Protein AF-A0A183L675-F1 (afdb_monomer_lite)

Organism: NCBI:txid6186

InterPro domains:
  IPR021930 Heparan sulphate-N-deacetylase, deacetylase domain [PF12062] (1-63)

Sequence (70 aa):
EHDIPVQIGYSVAPRHSGVYPVYPDLYEAWRTVSNVNVTSTIHYPYGRSSDFRLGFRYNNIQVTFLEKSM

Radius of gyration: 12.98 Å; chains: 1; bounding box: 33×20×35 Å

Secondary structure (DSSP, 8-state):
-------TTB---GGGTTTTTT-HHHHHHHHHTS---EEEES--SS---GGGGG-EEETTEEEEE-----

Structure (mmCIF, N/CA/C/O backbone):
data_AF-A0A183L675-F1
#
_entry.id   AF-A0A183L675-F1
#
loop_
_atom_site.group_PDB
_atom_site.id
_atom_site.type_symbol
_atom_site.label_atom_id
_atom_site.label_alt_id
_atom_site.label_comp_id
_atom_site.label_asym_id
_atom_site.label_entity_id
_atom_site.label_seq_id
_atom_site.pdbx_PDB_ins_code
_atom_site.Cartn_x
_atom_site.Cartn_y
_atom_site.Cartn_z
_atom_site.occupancy
_atom_site.B_iso_or_equiv
_atom_site.auth_seq_id
_atom_site.auth_comp_id
_atom_site.auth_asym_id
_atom_site.auth_atom_id
_atom_site.pdbx_PDB_model_num
ATOM 1 N N . GLU A 1 1 ? -8.426 -13.364 21.077 1.00 53.50 1 GLU A N 1
ATOM 2 C CA . GLU A 1 1 ? -7.705 -12.234 20.449 1.00 53.50 1 GLU A CA 1
ATOM 3 C C . GLU A 1 1 ? -6.591 -11.798 21.395 1.00 53.50 1 GLU A C 1
ATOM 5 O O . GLU A 1 1 ? -6.745 -12.021 22.587 1.00 53.50 1 GLU A O 1
ATOM 10 N N . HIS A 1 2 ? -5.443 -11.328 20.894 1.00 68.69 2 HIS A N 1
ATOM 11 C CA . HIS A 1 2 ? -4.187 -11.282 21.670 1.00 68.69 2 HIS A CA 1
ATOM 12 C C . HIS A 1 2 ? -3.771 -9.894 22.204 1.00 68.69 2 HIS A C 1
ATOM 14 O O . HIS A 1 2 ? -2.628 -9.754 22.622 1.00 68.69 2 HIS A O 1
ATOM 20 N N . ASP A 1 3 ? -4.646 -8.879 22.192 1.00 70.19 3 ASP A N 1
ATOM 21 C CA . ASP A 1 3 ? -4.377 -7.519 22.721 1.00 70.19 3 ASP A CA 1
ATOM 22 C C . ASP A 1 3 ? -3.069 -6.858 22.232 1.00 70.19 3 ASP A C 1
ATOM 24 O O . ASP A 1 3 ? -2.546 -5.923 22.840 1.00 70.19 3 ASP A O 1
ATOM 28 N N . ILE A 1 4 ? -2.524 -7.320 21.103 1.00 74.12 4 ILE A N 1
ATOM 29 C CA . ILE A 1 4 ? -1.339 -6.718 20.497 1.00 74.12 4 ILE A CA 1
ATOM 30 C C . ILE A 1 4 ? -1.791 -5.411 19.840 1.00 74.12 4 ILE A C 1
ATOM 32 O O . ILE A 1 4 ? -2.671 -5.454 18.976 1.00 74.12 4 ILE A O 1
ATOM 36 N N . PRO A 1 5 ? -1.205 -4.255 20.199 1.00 67.62 5 PRO A N 1
ATOM 37 C CA . PRO A 1 5 ? -1.557 -2.990 19.577 1.00 67.62 5 PRO A CA 1
ATOM 38 C C . PRO A 1 5 ? -1.213 -3.043 18.087 1.00 67.62 5 PRO A C 1
ATOM 40 O O . PRO A 1 5 ? -0.046 -3.057 17.693 1.00 67.62 5 PRO A O 1
ATOM 43 N N . VAL A 1 6 ? -2.245 -3.084 17.248 1.00 64.69 6 VAL A N 1
ATOM 44 C CA . VAL A 1 6 ? -2.092 -3.000 15.798 1.00 64.69 6 VAL A CA 1
ATOM 45 C C . VAL A 1 6 ? -1.942 -1.527 15.440 1.00 64.69 6 VAL A C 1
ATOM 47 O O . VAL A 1 6 ? -2.867 -0.738 15.632 1.00 64.69 6 VAL A O 1
ATOM 50 N N . GLN A 1 7 ? -0.778 -1.140 14.911 1.00 64.69 7 GLN A N 1
ATOM 51 C CA . GLN A 1 7 ? -0.653 0.153 14.242 1.00 64.69 7 GLN A CA 1
ATOM 52 C C . GLN A 1 7 ? -1.525 0.133 12.987 1.00 64.69 7 GLN A C 1
ATOM 54 O O . GLN A 1 7 ? -1.203 -0.497 11.981 1.00 64.69 7 GLN A O 1
ATOM 59 N N . ILE A 1 8 ? -2.662 0.810 13.081 1.00 67.19 8 ILE A N 1
ATOM 60 C CA . ILE A 1 8 ? -3.619 0.951 11.991 1.00 67.19 8 ILE A CA 1
ATOM 61 C C . ILE A 1 8 ? -2.969 1.824 10.911 1.00 67.19 8 ILE A C 1
ATOM 63 O O . ILE A 1 8 ? -2.441 2.892 11.218 1.00 67.19 8 ILE A O 1
ATOM 67 N N . GLY A 1 9 ? -2.996 1.3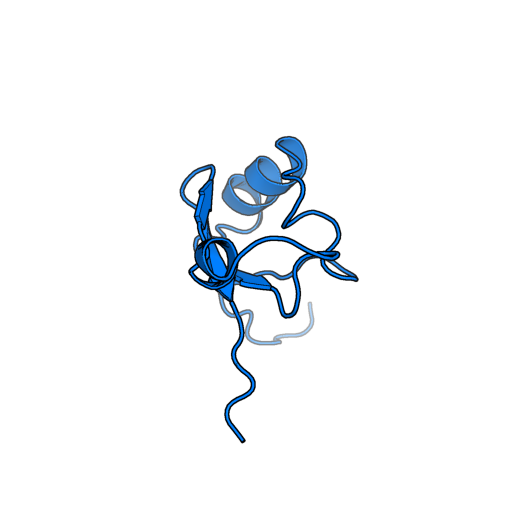80 9.654 1.00 70.88 9 GLY A N 1
ATOM 68 C CA . GLY A 1 9 ? -2.524 2.180 8.518 1.00 70.88 9 GLY A CA 1
ATOM 69 C C . GLY A 1 9 ? -1.203 1.739 7.888 1.00 70.88 9 GLY A C 1
ATOM 70 O O . GLY A 1 9 ? -0.880 2.240 6.812 1.00 70.88 9 GLY A O 1
ATOM 71 N N . TYR A 1 10 ? -0.483 0.777 8.479 1.00 68.44 10 TYR A N 1
ATOM 72 C CA . TYR A 1 10 ? 0.748 0.224 7.907 1.00 68.44 10 TYR A CA 1
ATOM 73 C C . TYR A 1 10 ? 0.681 -1.297 7.743 1.00 68.44 10 TYR A C 1
ATOM 75 O O . TYR A 1 10 ? 0.289 -2.026 8.650 1.00 68.44 10 TYR A O 1
ATOM 83 N N . SER A 1 11 ? 1.062 -1.807 6.574 1.00 71.00 11 SER A N 1
ATOM 84 C CA . SER A 1 11 ? 1.147 -3.249 6.300 1.00 71.00 11 SER A CA 1
ATOM 85 C C . SER A 1 11 ? 2.242 -3.529 5.285 1.00 71.00 11 SER A C 1
ATOM 87 O O . SER A 1 11 ? 2.460 -2.726 4.385 1.00 71.00 11 SER A O 1
ATOM 89 N N . VAL A 1 12 ? 2.937 -4.659 5.414 1.00 67.56 12 VAL A N 1
ATOM 90 C CA . VAL A 1 12 ? 4.027 -5.059 4.510 1.00 67.56 12 VAL A CA 1
ATOM 91 C C . VAL A 1 12 ? 3.717 -6.437 3.953 1.00 67.56 12 VAL A C 1
ATOM 93 O O . VAL A 1 12 ? 3.418 -7.364 4.705 1.00 67.56 12 VAL A O 1
ATOM 96 N N . ALA A 1 13 ? 3.801 -6.584 2.634 1.00 67.75 13 ALA A N 1
ATOM 97 C CA . ALA A 1 13 ? 3.590 -7.881 2.019 1.00 67.75 13 ALA A CA 1
ATOM 98 C C . ALA A 1 13 ? 4.767 -8.836 2.316 1.00 67.75 13 ALA A C 1
ATOM 100 O O . ALA A 1 13 ? 5.931 -8.413 2.263 1.00 67.75 13 ALA A O 1
ATOM 101 N N . PRO A 1 14 ? 4.507 -10.130 2.578 1.00 64.06 14 PRO A N 1
ATOM 102 C CA . PRO A 1 14 ? 5.557 -11.129 2.759 1.00 64.06 14 PRO A CA 1
ATOM 103 C C . PRO A 1 14 ? 6.550 -11.130 1.581 1.00 64.06 14 PRO A C 1
ATOM 105 O O . PRO A 1 14 ? 6.148 -11.082 0.416 1.00 64.06 14 PRO A O 1
ATOM 108 N N . ARG A 1 15 ? 7.861 -11.169 1.869 1.00 63.44 15 ARG A N 1
ATOM 109 C CA . ARG A 1 15 ? 8.962 -11.121 0.873 1.00 63.44 15 ARG A CA 1
ATOM 110 C C . ARG A 1 15 ? 8.948 -9.914 -0.091 1.00 63.44 15 ARG A C 1
ATOM 112 O O . ARG A 1 15 ? 9.575 -9.991 -1.142 1.00 63.44 15 ARG A O 1
ATOM 119 N N . HIS A 1 16 ? 8.248 -8.819 0.221 1.00 62.94 16 HIS A N 1
ATOM 120 C CA . HIS A 1 16 ? 8.024 -7.677 -0.694 1.00 62.94 16 HIS A CA 1
ATOM 121 C C . HIS A 1 16 ? 7.231 -8.021 -1.967 1.00 62.94 16 HIS A C 1
ATOM 123 O O . HIS A 1 16 ? 7.037 -7.158 -2.825 1.00 62.94 16 HIS A O 1
ATOM 129 N N . SER A 1 17 ? 6.735 -9.257 -2.089 1.00 60.78 17 SER A N 1
ATOM 130 C CA . SER A 1 17 ? 5.870 -9.660 -3.197 1.00 60.78 17 SER A CA 1
ATOM 131 C C . SER A 1 17 ? 4.542 -8.930 -3.065 1.00 60.78 17 SER A C 1
ATOM 133 O O . SER A 1 17 ? 3.916 -9.033 -2.022 1.00 60.78 17 SER A O 1
ATOM 135 N N . GLY A 1 18 ? 4.129 -8.143 -4.056 1.00 61.28 18 GLY A N 1
ATOM 136 C CA . GLY A 1 18 ? 2.890 -7.368 -3.932 1.00 61.28 18 GLY A CA 1
ATOM 137 C C . GLY A 1 18 ? 3.075 -5.868 -4.069 1.00 61.28 18 GLY A C 1
ATOM 138 O O . GLY A 1 18 ? 2.262 -5.213 -4.710 1.00 61.28 18 GLY A O 1
ATOM 139 N N . VAL A 1 19 ? 4.155 -5.339 -3.482 1.00 74.81 19 VAL A N 1
ATOM 140 C CA . VAL A 1 19 ? 4.446 -3.899 -3.499 1.00 74.81 19 VAL A CA 1
ATOM 141 C C . VAL A 1 19 ? 4.916 -3.478 -4.888 1.00 74.81 19 VAL A C 1
ATOM 143 O O . VAL A 1 19 ? 4.473 -2.466 -5.413 1.00 74.81 19 VAL A O 1
ATOM 146 N N . TYR A 1 20 ? 5.778 -4.276 -5.522 1.00 69.38 20 TYR A N 1
ATOM 147 C CA . TYR A 1 20 ? 6.119 -4.113 -6.933 1.00 69.38 20 TYR A CA 1
ATOM 148 C C . TYR A 1 20 ? 6.522 -5.456 -7.574 1.00 69.38 20 TYR A C 1
ATOM 150 O O . TYR A 1 20 ? 7.336 -6.169 -6.981 1.00 69.38 20 TYR A O 1
ATOM 158 N N . PRO A 1 21 ? 6.025 -5.806 -8.780 1.00 74.25 21 PRO A N 1
ATOM 159 C CA . PRO A 1 21 ? 4.958 -5.115 -9.514 1.00 74.25 21 PRO A CA 1
ATOM 160 C C . PRO A 1 21 ? 3.668 -5.049 -8.686 1.00 74.25 21 PRO A C 1
ATOM 162 O O . PRO A 1 21 ? 3.468 -5.864 -7.788 1.00 74.25 21 PRO A O 1
ATOM 165 N N . VAL A 1 22 ? 2.843 -4.032 -8.939 1.00 81.31 22 VAL A N 1
ATOM 166 C CA . VAL A 1 22 ? 1.591 -3.820 -8.201 1.00 81.31 22 VAL A CA 1
ATOM 167 C C . VAL A 1 22 ? 0.617 -4.951 -8.515 1.00 81.31 22 VAL A C 1
ATOM 169 O O . VAL A 1 22 ? 0.387 -5.261 -9.683 1.00 81.31 22 VAL A O 1
ATOM 172 N N . TYR A 1 23 ? 0.011 -5.512 -7.471 1.00 86.75 23 TYR A N 1
ATOM 173 C CA . TYR A 1 23 ? -1.123 -6.428 -7.579 1.00 86.75 23 TYR A CA 1
ATOM 174 C C . TYR A 1 23 ? -2.391 -5.673 -7.151 1.00 86.75 23 TYR A C 1
ATOM 176 O O . TYR A 1 23 ? -2.522 -5.371 -5.962 1.00 86.75 23 TYR A O 1
ATOM 184 N N . PRO A 1 24 ? -3.303 -5.329 -8.080 1.00 89.50 24 PRO A N 1
ATOM 185 C CA . PRO A 1 24 ? -4.484 -4.516 -7.778 1.00 89.50 24 PRO A CA 1
ATOM 186 C C . PRO A 1 24 ? -5.332 -5.072 -6.627 1.00 89.50 24 PRO A C 1
ATOM 188 O O . PRO A 1 24 ? -5.624 -4.335 -5.687 1.00 89.50 24 PRO A O 1
ATOM 191 N N . ASP A 1 25 ? -5.605 -6.380 -6.643 1.00 90.25 25 ASP A N 1
ATOM 192 C CA . ASP A 1 25 ? -6.433 -7.060 -5.636 1.00 90.25 25 ASP A CA 1
ATOM 193 C C . ASP A 1 25 ? -5.843 -6.946 -4.219 1.00 90.25 25 ASP A C 1
ATOM 195 O O . ASP A 1 25 ? -6.565 -6.771 -3.238 1.00 90.25 25 ASP A O 1
ATOM 199 N N . LEU A 1 26 ? -4.509 -6.979 -4.097 1.00 86.38 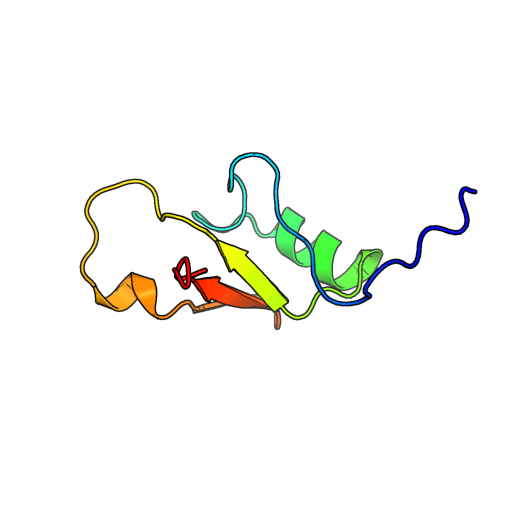26 LEU A N 1
ATOM 200 C CA . LEU A 1 26 ? -3.826 -6.802 -2.813 1.00 86.38 26 LEU A CA 1
ATOM 201 C C . LEU A 1 26 ? -4.017 -5.380 -2.277 1.00 86.38 26 LEU A C 1
ATOM 203 O O . LEU A 1 26 ? -4.320 -5.199 -1.099 1.00 86.38 26 LEU A O 1
ATOM 207 N N . TYR A 1 27 ? -3.842 -4.368 -3.129 1.00 88.38 27 TYR A N 1
ATOM 208 C CA . TYR A 1 27 ? -4.001 -2.969 -2.730 1.00 88.38 27 TYR A CA 1
ATOM 209 C C . TYR A 1 27 ? -5.458 -2.627 -2.409 1.00 88.38 27 TYR A C 1
ATOM 211 O O . TYR A 1 27 ? -5.714 -1.786 -1.548 1.00 88.38 27 TYR A O 1
ATOM 219 N N . GLU A 1 28 ? -6.418 -3.263 -3.080 1.00 90.94 28 GLU A N 1
ATOM 220 C CA . GLU A 1 28 ? -7.835 -3.153 -2.741 1.00 90.94 28 GLU A CA 1
ATOM 221 C C . GLU A 1 28 ? -8.135 -3.767 -1.371 1.00 90.94 28 GLU A C 1
ATOM 223 O O . GLU A 1 28 ? -8.733 -3.099 -0.523 1.00 90.94 28 GLU A O 1
ATOM 228 N N . ALA A 1 29 ? -7.654 -4.984 -1.105 1.00 88.81 29 ALA A N 1
ATOM 229 C CA . ALA A 1 29 ? -7.813 -5.629 0.196 1.00 88.81 29 ALA A CA 1
ATOM 230 C C . ALA A 1 29 ? -7.147 -4.817 1.319 1.00 88.81 29 ALA A C 1
ATOM 232 O O . ALA A 1 29 ? -7.746 -4.585 2.367 1.00 88.81 29 ALA A O 1
ATOM 233 N N . TRP A 1 30 ? -5.939 -4.302 1.095 1.00 87.81 30 TRP A N 1
ATOM 234 C CA . TRP A 1 30 ? -5.245 -3.442 2.057 1.00 87.81 30 TRP A CA 1
ATOM 235 C C . TRP A 1 30 ? -6.009 -2.167 2.387 1.00 87.81 30 TRP A C 1
ATOM 237 O O . TRP A 1 30 ? -6.086 -1.786 3.556 1.00 87.81 30 TRP A O 1
ATOM 247 N N . ARG A 1 31 ? -6.609 -1.525 1.384 1.00 87.19 31 ARG A N 1
ATOM 248 C CA . ARG A 1 31 ? -7.408 -0.320 1.595 1.00 87.19 31 ARG A CA 1
ATOM 249 C C . ARG A 1 31 ? -8.719 -0.621 2.322 1.00 87.19 31 ARG A C 1
ATOM 251 O O . ARG A 1 31 ? -9.105 0.137 3.204 1.00 87.19 31 ARG A O 1
ATOM 258 N N . THR A 1 32 ? -9.413 -1.691 1.946 1.00 88.81 32 THR A N 1
ATOM 259 C CA . THR A 1 32 ? -10.792 -1.957 2.396 1.00 88.81 32 THR A CA 1
ATOM 260 C C . THR A 1 32 ? -10.870 -2.767 3.688 1.00 88.81 32 THR A C 1
ATOM 262 O O . THR A 1 32 ? -11.730 -2.491 4.519 1.00 88.81 32 THR A O 1
ATOM 265 N N . VAL A 1 33 ? -9.966 -3.729 3.884 1.00 86.94 33 VAL A N 1
ATOM 266 C CA . VAL A 1 33 ? -9.963 -4.640 5.042 1.00 86.94 33 VAL A CA 1
ATOM 267 C C . VAL A 1 33 ? -9.075 -4.112 6.163 1.00 86.94 33 VAL A C 1
ATOM 269 O O . VAL A 1 33 ? -9.430 -4.204 7.335 1.00 86.94 33 VAL A O 1
ATOM 272 N N . SER A 1 34 ? -7.913 -3.558 5.813 1.00 82.56 34 SER A N 1
ATOM 273 C CA . SER A 1 34 ? -6.877 -3.176 6.785 1.00 82.56 34 SER A CA 1
ATOM 274 C C . SER A 1 34 ? -6.687 -1.662 6.921 1.00 82.56 34 SER A C 1
ATOM 276 O O . SER A 1 34 ? -5.881 -1.225 7.741 1.00 82.56 34 SER A O 1
ATOM 278 N N . ASN A 1 35 ? -7.426 -0.865 6.136 1.00 86.94 35 ASN A N 1
ATOM 279 C CA . ASN A 1 35 ? -7.350 0.598 6.108 1.00 86.94 35 ASN A CA 1
ATOM 280 C C . ASN A 1 35 ? -5.906 1.127 5.989 1.00 86.94 35 ASN A C 1
ATOM 282 O O . ASN A 1 35 ? -5.507 2.083 6.655 1.00 86.94 35 ASN A O 1
ATOM 286 N N . VAL A 1 36 ? -5.094 0.458 5.169 1.00 85.88 36 VAL A N 1
ATOM 287 C CA . VAL A 1 36 ? -3.692 0.814 4.939 1.00 85.88 36 VAL A CA 1
ATOM 288 C C . VAL A 1 36 ? -3.639 2.061 4.070 1.00 85.88 36 VAL A C 1
ATOM 290 O O . VAL A 1 36 ? -4.284 2.126 3.026 1.00 85.88 36 VAL A O 1
ATOM 293 N N . ASN A 1 37 ? -2.841 3.040 4.481 1.00 86.44 37 ASN A N 1
ATOM 294 C CA . ASN A 1 37 ? -2.590 4.265 3.721 1.00 86.44 37 ASN A CA 1
ATOM 295 C C . ASN A 1 37 ? -1.095 4.464 3.425 1.00 86.44 37 ASN A C 1
ATOM 297 O O . ASN A 1 37 ? -0.747 5.226 2.521 1.00 86.44 37 ASN A O 1
ATOM 301 N N . VAL A 1 38 ? -0.214 3.745 4.126 1.00 83.31 38 VAL A N 1
ATOM 302 C CA . VAL A 1 38 ? 1.230 3.756 3.902 1.00 83.31 38 VAL A CA 1
ATOM 303 C C . VAL A 1 38 ? 1.818 2.347 4.026 1.00 83.31 38 VAL A C 1
ATOM 305 O O . VAL A 1 38 ? 1.404 1.542 4.850 1.00 83.31 38 VAL A O 1
ATOM 308 N N . THR A 1 39 ? 2.794 2.020 3.188 1.00 81.69 39 THR A N 1
ATOM 309 C CA . THR A 1 39 ? 3.567 0.771 3.234 1.00 81.69 39 THR A CA 1
ATOM 310 C C . THR A 1 39 ? 5.013 1.057 2.841 1.00 81.69 39 THR A C 1
ATOM 312 O O . THR A 1 39 ? 5.275 2.054 2.170 1.00 81.69 39 THR A O 1
ATOM 315 N N . SER A 1 40 ? 5.954 0.195 3.230 1.00 74.12 40 SER A N 1
ATOM 316 C CA . SER A 1 40 ? 7.360 0.349 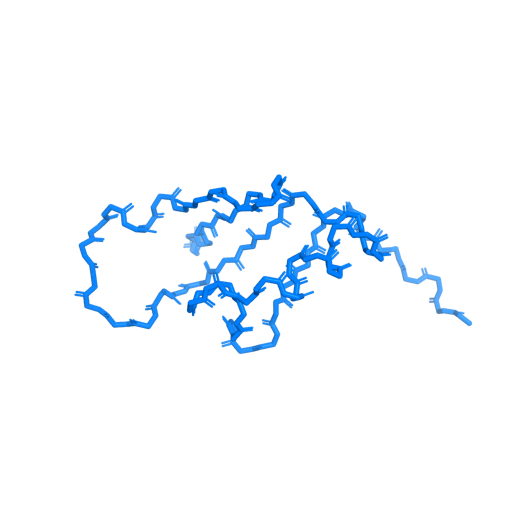2.846 1.00 74.12 40 SER A CA 1
ATOM 317 C C . SER A 1 40 ? 7.915 -0.878 2.128 1.00 74.12 40 SER A C 1
ATOM 319 O O . SER A 1 40 ? 7.517 -2.016 2.387 1.00 74.12 40 SER A O 1
ATOM 321 N N . THR A 1 41 ? 8.916 -0.651 1.279 1.00 72.50 41 THR A N 1
ATOM 322 C CA . THR A 1 41 ? 9.732 -1.695 0.645 1.00 72.50 41 THR A CA 1
ATOM 323 C C . THR A 1 41 ? 11.221 -1.479 0.918 1.00 72.50 41 THR A C 1
ATOM 325 O O . THR A 1 41 ? 11.668 -0.339 1.018 1.00 72.50 41 THR A O 1
ATOM 328 N N . ILE A 1 42 ? 11.995 -2.564 1.055 1.00 63.84 42 ILE A N 1
ATOM 329 C CA . ILE A 1 42 ? 13.443 -2.499 1.347 1.00 63.84 42 ILE A CA 1
ATOM 330 C C . ILE A 1 42 ? 14.313 -2.549 0.084 1.00 63.84 42 ILE A C 1
ATOM 332 O O . ILE A 1 42 ? 15.480 -2.169 0.118 1.00 63.84 42 ILE A O 1
ATOM 336 N N . HIS A 1 43 ? 13.788 -3.083 -1.023 1.00 59.25 43 HIS A N 1
ATOM 337 C CA . HIS A 1 43 ? 14.522 -3.219 -2.279 1.00 59.25 43 HIS A CA 1
ATOM 338 C C . HIS A 1 43 ? 13.545 -3.517 -3.422 1.00 59.25 43 HIS A C 1
ATOM 340 O O . HIS A 1 43 ? 12.755 -4.456 -3.330 1.00 59.25 43 HIS A O 1
ATOM 346 N N . TYR A 1 44 ? 13.602 -2.750 -4.512 1.00 60.28 44 TYR A N 1
ATOM 347 C CA . TYR A 1 44 ? 12.962 -3.171 -5.762 1.00 60.28 44 TYR A CA 1
ATOM 348 C C . TYR A 1 44 ? 13.788 -4.296 -6.387 1.00 60.28 44 TYR A C 1
ATOM 350 O O . TYR A 1 44 ? 15.015 -4.202 -6.370 1.00 60.28 44 TYR A O 1
ATOM 358 N N . PRO A 1 45 ? 13.174 -5.337 -6.970 1.00 54.00 45 PRO A N 1
ATOM 359 C CA . PRO A 1 45 ? 13.934 -6.356 -7.675 1.00 54.00 45 PRO A CA 1
ATOM 360 C C . PRO A 1 45 ? 14.651 -5.726 -8.882 1.00 54.00 45 PRO A C 1
ATOM 362 O O . PRO A 1 45 ? 14.014 -5.351 -9.858 1.00 54.00 45 PRO A O 1
ATO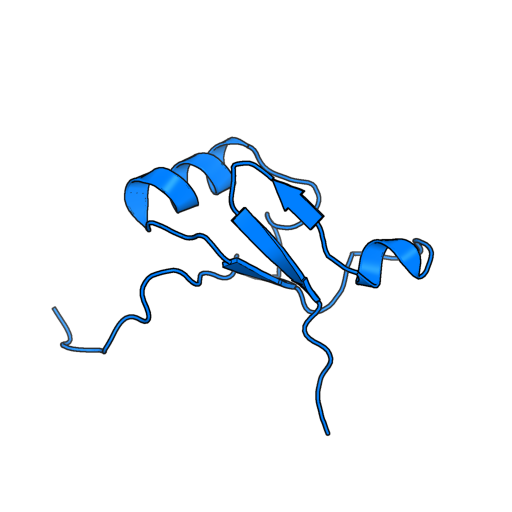M 365 N 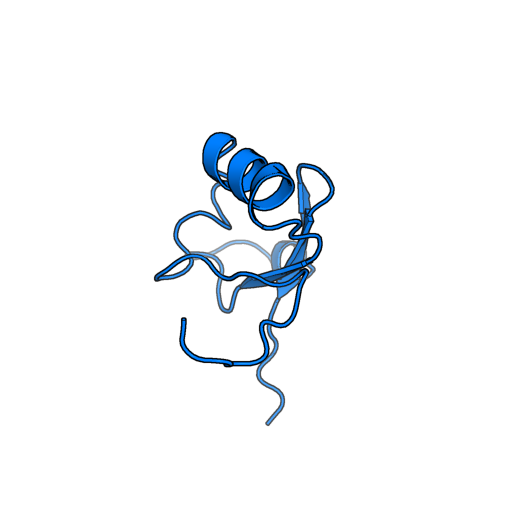N . TYR A 1 46 ? 15.976 -5.616 -8.757 1.00 51.44 46 TYR A N 1
ATOM 366 C CA . TYR A 1 46 ? 17.004 -5.405 -9.780 1.00 51.44 46 TYR A CA 1
ATOM 367 C C . TYR A 1 46 ? 16.861 -4.228 -10.770 1.00 51.44 46 TYR A C 1
ATOM 369 O O . TYR A 1 46 ? 15.965 -4.155 -11.605 1.00 51.44 46 TYR A O 1
ATOM 377 N N . GLY A 1 47 ? 17.893 -3.374 -10.780 1.00 51.62 47 GLY A N 1
ATOM 378 C CA . GLY A 1 47 ? 18.379 -2.730 -12.007 1.00 51.62 47 GLY A CA 1
ATOM 379 C C . GLY A 1 47 ? 17.571 -1.564 -12.577 1.00 51.62 47 GLY A C 1
ATOM 380 O O . GLY A 1 47 ? 17.755 -1.243 -13.748 1.00 51.62 47 GLY A O 1
ATOM 381 N N . ARG A 1 48 ? 16.710 -0.901 -11.795 1.00 51.97 48 ARG A N 1
ATOM 382 C CA . ARG A 1 48 ? 16.119 0.384 -12.206 1.00 51.97 48 ARG A CA 1
ATOM 383 C C . ARG A 1 48 ? 16.778 1.573 -11.521 1.00 51.97 48 ARG A C 1
ATOM 385 O O . ARG A 1 48 ? 17.271 1.464 -10.399 1.00 51.97 48 ARG A O 1
ATOM 392 N N . SER A 1 49 ? 16.821 2.681 -12.262 1.00 49.28 49 SER A N 1
ATOM 393 C CA . SER A 1 49 ? 17.444 3.942 -11.872 1.00 49.28 49 SER A CA 1
ATOM 394 C C . SER A 1 49 ? 16.949 4.424 -10.511 1.00 49.28 49 SER A C 1
ATOM 396 O O . SER A 1 49 ? 15.868 4.068 -10.035 1.00 49.28 49 SER A O 1
ATOM 398 N N . SER A 1 50 ? 17.773 5.262 -9.890 1.00 54.59 50 SER A N 1
ATOM 399 C CA . SER A 1 50 ? 17.554 5.894 -8.591 1.00 54.59 50 SER A CA 1
ATOM 400 C C . SER A 1 50 ? 16.165 6.507 -8.393 1.00 54.59 50 SER A C 1
ATOM 402 O O . SER A 1 50 ? 15.743 6.636 -7.251 1.00 54.59 50 SER A O 1
ATOM 404 N N . ASP A 1 51 ? 15.452 6.832 -9.471 1.00 54.12 51 ASP A N 1
ATOM 405 C CA . ASP A 1 51 ? 14.121 7.441 -9.462 1.00 54.12 51 ASP A CA 1
ATOM 406 C C . ASP A 1 51 ? 13.055 6.570 -8.781 1.00 54.12 51 ASP A C 1
ATOM 408 O O . ASP A 1 51 ? 12.174 7.092 -8.104 1.00 54.12 51 ASP A O 1
ATOM 412 N N . PHE A 1 52 ? 13.157 5.236 -8.865 1.00 54.72 52 PHE A N 1
ATOM 413 C CA . PHE A 1 52 ? 12.207 4.341 -8.185 1.00 54.72 52 PHE A CA 1
ATOM 414 C C . PHE A 1 52 ? 12.463 4.222 -6.677 1.00 54.72 52 PHE A C 1
ATOM 416 O O . PHE A 1 52 ? 11.586 3.765 -5.945 1.00 54.72 52 PHE A O 1
ATOM 423 N N . ARG A 1 53 ? 13.621 4.682 -6.175 1.00 58.97 53 ARG A N 1
ATOM 424 C CA . ARG A 1 53 ? 13.902 4.738 -4.727 1.00 58.97 53 ARG A CA 1
ATOM 425 C C . ARG A 1 53 ? 13.076 5.801 -3.998 1.00 58.97 53 ARG A C 1
ATOM 427 O O . ARG A 1 53 ? 13.044 5.790 -2.776 1.00 58.97 53 ARG A O 1
ATOM 434 N N . LEU A 1 54 ? 12.379 6.680 -4.719 1.00 66.94 54 LEU A N 1
ATOM 435 C CA . LEU A 1 54 ? 11.551 7.738 -4.131 1.00 66.94 54 LEU A CA 1
ATOM 436 C C . LEU A 1 54 ? 10.171 7.247 -3.655 1.00 66.94 54 LEU A C 1
ATOM 438 O O . LEU A 1 54 ? 9.422 8.009 -3.046 1.00 66.94 54 LEU A O 1
ATOM 442 N N . GLY A 1 55 ? 9.838 5.974 -3.896 1.00 75.38 55 GLY A N 1
ATOM 443 C CA . GLY A 1 55 ? 8.506 5.447 -3.612 1.00 75.38 55 GLY A CA 1
ATOM 444 C C . GLY A 1 55 ? 7.471 5.863 -4.663 1.00 75.38 55 GLY A C 1
ATOM 445 O O . GLY A 1 55 ? 7.791 6.515 -5.654 1.00 75.38 55 GLY A O 1
ATOM 446 N N . PHE A 1 56 ? 6.218 5.450 -4.481 1.00 82.88 56 PHE A N 1
ATOM 447 C CA . PHE A 1 56 ? 5.108 5.815 -5.371 1.00 82.88 56 PHE A CA 1
ATOM 448 C C . PHE A 1 56 ? 3.771 5.775 -4.628 1.00 82.88 56 PHE A C 1
ATOM 450 O O . PHE A 1 56 ? 3.694 5.353 -3.477 1.00 82.88 56 PHE A O 1
ATOM 457 N N . ARG A 1 57 ? 2.693 6.214 -5.283 1.00 87.31 57 ARG A N 1
ATOM 458 C CA . ARG A 1 57 ? 1.325 6.096 -4.764 1.00 87.31 57 ARG A CA 1
ATOM 459 C C . ARG A 1 57 ? 0.475 5.248 -5.698 1.00 87.31 57 ARG A C 1
ATOM 461 O O . ARG A 1 57 ? 0.481 5.476 -6.903 1.00 87.31 57 ARG A O 1
ATOM 468 N N . TYR A 1 58 ? -0.275 4.306 -5.135 1.00 88.38 58 TYR A N 1
ATOM 469 C CA . TYR A 1 58 ? -1.264 3.511 -5.861 1.00 88.38 58 TYR A CA 1
ATOM 470 C C . TYR A 1 58 ? -2.473 3.238 -4.967 1.00 88.38 58 TYR A C 1
ATOM 472 O O . TYR A 1 58 ? -2.310 2.903 -3.799 1.00 88.38 58 TYR A O 1
ATOM 480 N N . ASN A 1 59 ? -3.684 3.399 -5.506 1.00 90.94 59 ASN A N 1
ATOM 481 C CA . ASN A 1 59 ? -4.946 3.206 -4.781 1.00 90.94 59 ASN A CA 1
ATOM 482 C C . ASN A 1 59 ? -4.997 3.918 -3.409 1.00 90.94 59 ASN A C 1
ATOM 484 O O . ASN A 1 59 ? -5.406 3.337 -2.409 1.00 90.94 59 ASN A O 1
ATOM 488 N N . ASN A 1 60 ? -4.537 5.174 -3.355 1.00 89.06 60 ASN A N 1
ATOM 489 C CA . ASN A 1 60 ? -4.420 5.984 -2.132 1.00 89.06 60 ASN A CA 1
ATOM 490 C C . ASN A 1 60 ? -3.463 5.429 -1.057 1.00 89.06 60 ASN A C 1
ATOM 492 O O . ASN A 1 60 ? -3.414 5.972 0.044 1.00 89.06 60 ASN A O 1
ATOM 496 N N . ILE A 1 61 ? -2.660 4.417 -1.385 1.00 88.38 61 ILE A N 1
ATOM 497 C CA . ILE A 1 61 ? -1.606 3.880 -0.527 1.00 88.38 61 ILE A CA 1
ATOM 498 C C . ILE A 1 61 ? -0.262 4.449 -0.983 1.00 88.38 61 ILE A C 1
ATOM 500 O O . ILE A 1 61 ? 0.112 4.337 -2.154 1.00 88.38 61 ILE A O 1
ATOM 504 N N . GLN A 1 62 ? 0.468 5.070 -0.059 1.00 87.88 62 GLN A N 1
ATOM 505 C CA . GLN A 1 62 ? 1.826 5.549 -0.284 1.00 87.88 62 GLN A CA 1
ATOM 506 C C . GLN A 1 62 ? 2.832 4.434 -0.006 1.00 87.88 62 GLN A C 1
ATOM 508 O O . GLN A 1 62 ? 2.905 3.915 1.100 1.00 87.88 62 GLN A O 1
ATOM 513 N N . VAL A 1 63 ? 3.637 4.096 -1.004 1.00 84.25 63 VAL A N 1
ATOM 514 C CA . VAL A 1 63 ? 4.772 3.188 -0.872 1.00 84.25 63 VAL A CA 1
ATOM 515 C C . VAL A 1 63 ? 6.027 4.016 -0.663 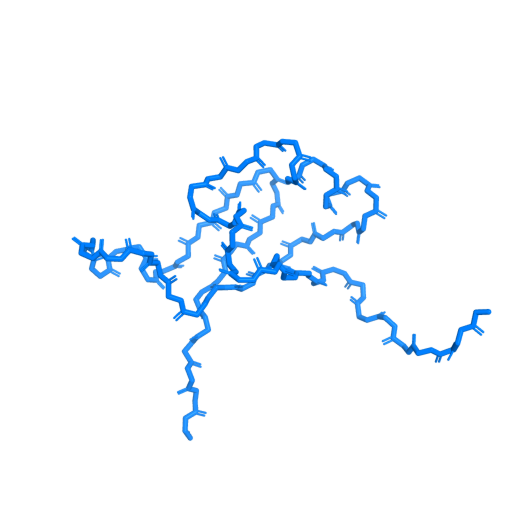1.00 84.25 63 VAL A C 1
ATOM 517 O O . VAL A 1 63 ? 6.378 4.811 -1.532 1.00 84.25 63 VAL A O 1
ATOM 520 N N . THR A 1 64 ? 6.716 3.824 0.455 1.00 79.25 64 THR A N 1
ATOM 521 C CA . THR A 1 64 ? 8.011 4.451 0.739 1.00 79.25 64 THR A CA 1
ATOM 522 C C . THR A 1 64 ? 9.147 3.440 0.634 1.00 79.25 64 THR A C 1
ATOM 524 O O . THR A 1 64 ? 8.960 2.225 0.747 1.00 79.25 64 THR A O 1
ATOM 527 N N . PHE A 1 65 ? 10.353 3.938 0.385 1.00 74.06 65 PHE A N 1
ATOM 528 C CA . PHE A 1 65 ? 11.553 3.126 0.502 1.00 74.06 65 PHE A CA 1
ATOM 529 C C . PHE A 1 65 ? 12.055 3.199 1.944 1.00 74.06 65 PHE A C 1
ATOM 531 O O . PHE A 1 65 ? 12.229 4.289 2.487 1.00 74.06 65 PHE A O 1
ATOM 538 N N . LEU A 1 66 ? 12.273 2.045 2.570 1.00 66.81 66 LEU A N 1
ATOM 539 C CA . LEU A 1 66 ? 12.959 1.982 3.855 1.00 66.81 66 LEU A CA 1
ATOM 540 C C . LEU A 1 66 ? 14.454 2.146 3.598 1.00 66.81 66 LEU A C 1
ATOM 542 O O . LEU A 1 66 ? 15.141 1.188 3.242 1.00 66.81 66 LEU A O 1
ATOM 546 N N . GLU A 1 67 ? 14.967 3.357 3.793 1.00 55.59 67 GLU A N 1
ATOM 547 C CA . GLU A 1 67 ? 16.398 3.533 3.992 1.00 55.59 67 GLU A CA 1
ATOM 548 C C . GLU A 1 67 ? 16.728 2.986 5.387 1.00 55.59 67 GLU A C 1
ATOM 550 O O . GLU A 1 67 ? 16.142 3.407 6.387 1.00 55.59 67 GLU A O 1
ATOM 555 N N . LYS A 1 68 ? 17.609 1.981 5.468 1.00 45.19 68 LYS A N 1
ATOM 556 C CA . LYS A 1 68 ? 18.163 1.557 6.758 1.00 45.19 68 LYS A CA 1
ATOM 557 C C . LYS A 1 68 ? 18.963 2.742 7.294 1.00 45.19 68 LYS A C 1
ATOM 559 O O . LYS A 1 68 ? 20.111 2.916 6.900 1.00 45.19 68 LYS A O 1
ATOM 564 N N . SER A 1 69 ? 18.369 3.535 8.180 1.00 33.06 69 SER A N 1
ATOM 565 C CA . SER A 1 69 ? 19.163 4.403 9.041 1.00 33.06 69 SER A CA 1
ATOM 566 C C . SER A 1 69 ? 20.039 3.482 9.892 1.00 33.06 69 SER A C 1
ATOM 568 O O . SER A 1 69 ? 19.521 2.685 10.680 1.00 33.06 69 SER A O 1
ATOM 570 N N . MET A 1 70 ? 21.345 3.512 9.619 1.00 36.28 70 MET A N 1
ATOM 571 C CA . MET A 1 70 ? 22.376 3.137 10.587 1.00 36.28 70 MET A CA 1
ATOM 572 C C . MET A 1 70 ? 22.397 4.153 11.725 1.00 36.28 70 MET A C 1
ATOM 574 O O . MET A 1 70 ? 22.011 5.319 11.473 1.00 36.28 70 MET A O 1
#

Foldseek 3Di:
DPPDDDPQAEDADVVNPCQPPHDPVVLVCCCPVRVHQEYEDADDPDDDDPVCQQFDDDPNHTYHYDDPDD

pLDDT: mean 71.56, std 14.35, range [33.06, 90.94]